Protein AF-A0A534R383-F1 (afdb_monomer_lite)

pLDDT: mean 95.99, std 5.5, range [62.91, 98.75]

Secondary structure (DSSP, 8-state):
--HHHHHHHHHHHHHHHHHHHHHHHHHS---TT--HHHHHHHHHHHHHTT------

Radius of gyration: 13.47 Å; chains: 1; bounding box: 33×16×33 Å

Sequence (56 aa):
MIAKDGAREELTRWREGLVALSHRIHANPEVAFEEEQSARWTAEALSEAGFAVESG

Foldseek 3Di:
DPPVVVVVVLCVVCVVVVVVLVVVCVVPDDDVVGSVPNQVSVQVSCVVVVDDDDDD

Structure (mmCIF, N/CA/C/O backbone):
data_AF-A0A534R383-F1
#
_entry.id   AF-A0A534R383-F1
#
loop_
_atom_site.group_PDB
_atom_site.id
_atom_site.type_symbol
_atom_site.label_atom_id
_atom_site.label_alt_id
_atom_site.label_comp_id
_atom_site.label_asym_id
_atom_site.label_entity_id
_atom_site.label_seq_id
_atom_site.pdbx_PDB_ins_code
_atom_site.Cartn_x
_atom_site.Cartn_y
_atom_site.Cartn_z
_atom_site.occupancy
_atom_site.B_iso_or_equiv
_atom_site.auth_seq_id
_atom_site.auth_comp_id
_atom_site.auth_asym_id
_atom_site.auth_atom_id
_atom_site.pdbx_PDB_model_num
ATOM 1 N N . MET A 1 1 ? 20.669 0.615 -18.027 1.00 62.91 1 MET A N 1
ATOM 2 C CA . MET A 1 1 ? 19.399 1.142 -17.492 1.00 62.91 1 MET A CA 1
ATOM 3 C C . MET A 1 1 ? 19.712 2.281 -16.542 1.00 62.91 1 MET A C 1
ATOM 5 O O . MET A 1 1 ? 20.487 2.070 -15.616 1.00 62.91 1 MET A O 1
ATOM 9 N N . ILE A 1 2 ? 19.191 3.485 -16.786 1.00 91.50 2 ILE A N 1
ATOM 10 C CA . ILE A 1 2 ? 19.277 4.578 -15.808 1.00 91.50 2 ILE A CA 1
ATOM 11 C C . ILE A 1 2 ? 18.299 4.228 -14.680 1.00 91.50 2 ILE A C 1
ATOM 13 O O . ILE A 1 2 ? 17.191 3.780 -14.957 1.00 91.50 2 ILE A O 1
ATOM 17 N N . ALA A 1 3 ? 18.682 4.411 -13.413 1.00 91.44 3 ALA A N 1
ATOM 18 C CA . ALA A 1 3 ? 17.873 3.976 -12.263 1.00 91.44 3 ALA A CA 1
ATOM 19 C C . ALA A 1 3 ? 16.411 4.475 -12.302 1.00 91.44 3 ALA A C 1
ATOM 21 O O . ALA A 1 3 ? 15.495 3.765 -11.895 1.00 91.44 3 ALA A O 1
ATOM 22 N N . LYS A 1 4 ? 16.181 5.676 -12.849 1.00 95.06 4 LYS A N 1
ATOM 23 C CA . LYS A 1 4 ? 14.838 6.248 -13.035 1.00 95.06 4 LYS A CA 1
ATOM 24 C C . LYS A 1 4 ? 13.968 5.466 -14.024 1.00 95.06 4 LYS A C 1
ATOM 26 O O . LYS A 1 4 ? 12.759 5.405 -13.821 1.00 95.06 4 LYS A O 1
ATOM 31 N N . ASP A 1 5 ? 14.562 4.886 -15.064 1.00 97.00 5 ASP A N 1
ATOM 32 C CA . ASP A 1 5 ? 13.824 4.123 -16.074 1.00 97.00 5 ASP A CA 1
ATOM 33 C C . ASP A 1 5 ? 13.361 2.787 -15.490 1.00 97.00 5 ASP A C 1
ATOM 35 O O . ASP A 1 5 ? 12.180 2.464 -15.577 1.00 97.00 5 ASP A O 1
ATOM 39 N N . GLY A 1 6 ? 14.243 2.085 -14.768 1.00 95.75 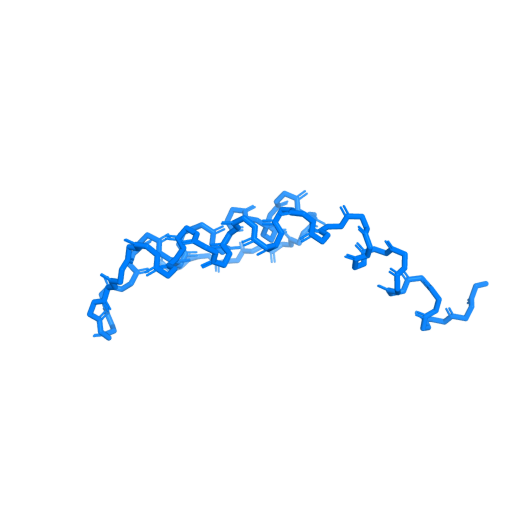6 GLY A N 1
ATOM 40 C CA . GLY A 1 6 ? 13.877 0.851 -14.063 1.00 95.75 6 GLY A CA 1
ATOM 41 C C . GLY A 1 6 ? 12.778 1.069 -13.017 1.00 95.75 6 GLY A C 1
ATOM 42 O O . GLY A 1 6 ? 11.816 0.310 -12.957 1.00 95.75 6 GLY A O 1
ATOM 43 N N . ALA A 1 7 ? 12.848 2.161 -12.248 1.00 94.44 7 ALA A N 1
ATOM 44 C CA . ALA A 1 7 ? 11.790 2.501 -11.294 1.00 94.44 7 ALA A CA 1
ATOM 45 C C . ALA A 1 7 ? 10.438 2.784 -11.981 1.00 94.44 7 ALA A C 1
ATOM 47 O O . ALA A 1 7 ? 9.382 2.417 -11.465 1.00 94.44 7 ALA A O 1
ATOM 48 N N . ARG A 1 8 ? 10.452 3.430 -13.156 1.00 96.69 8 ARG A N 1
ATOM 49 C CA . ARG A 1 8 ? 9.236 3.694 -13.939 1.00 96.69 8 ARG A CA 1
ATOM 50 C C . ARG A 1 8 ? 8.622 2.408 -14.485 1.00 96.69 8 ARG A C 1
ATOM 52 O O . ARG A 1 8 ? 7.395 2.299 -14.502 1.00 96.69 8 ARG A O 1
ATOM 59 N N . GLU A 1 9 ? 9.446 1.476 -14.950 1.00 96.69 9 GLU A N 1
ATOM 60 C CA . GLU A 1 9 ? 8.995 0.175 -15.448 1.00 96.69 9 GLU A CA 1
ATOM 61 C C . GLU A 1 9 ? 8.287 -0.618 -14.348 1.00 96.69 9 GLU A C 1
ATOM 63 O O . GLU A 1 9 ? 7.143 -1.031 -14.546 1.00 96.69 9 GLU A O 1
ATOM 68 N N . GLU A 1 10 ? 8.891 -0.727 -13.161 1.00 95.44 10 GLU A N 1
ATOM 69 C CA . GLU A 1 10 ? 8.260 -1.423 -12.033 1.00 95.44 10 GLU A CA 1
ATOM 70 C C . GLU A 1 10 ? 6.970 -0.726 -11.578 1.00 95.44 10 GLU A C 1
ATOM 72 O O . GLU A 1 10 ? 5.935 -1.376 -11.438 1.00 95.44 10 GLU A O 1
ATOM 77 N N . LEU A 1 11 ? 6.956 0.607 -11.457 1.00 95.06 11 LEU A N 1
ATOM 78 C CA . LEU A 1 11 ? 5.725 1.337 -11.124 1.00 95.06 11 LEU A CA 1
ATOM 79 C C . LEU A 1 11 ? 4.613 1.097 -12.156 1.00 95.06 11 LEU A C 1
ATOM 81 O O . LEU A 1 11 ? 3.437 1.013 -11.807 1.00 95.06 11 LEU A O 1
ATOM 85 N N . THR A 1 12 ? 4.972 1.012 -13.436 1.00 97.56 12 THR A N 1
ATOM 86 C CA . THR A 1 12 ? 4.003 0.763 -14.508 1.00 97.56 12 THR A CA 1
ATOM 87 C C . THR A 1 12 ? 3.442 -0.649 -14.419 1.00 97.56 12 THR A C 1
ATOM 89 O O . THR A 1 12 ? 2.231 -0.804 -14.557 1.00 97.56 12 THR A O 1
ATOM 92 N N . ARG A 1 13 ? 4.282 -1.648 -14.117 1.00 97.50 13 ARG A N 1
ATOM 93 C CA . ARG A 1 13 ? 3.853 -3.035 -13.889 1.00 97.50 13 ARG A CA 1
ATOM 94 C C . ARG A 1 13 ? 2.848 -3.143 -12.739 1.00 97.50 13 ARG A C 1
ATOM 96 O O . ARG A 1 13 ? 1.857 -3.848 -12.874 1.00 97.50 13 ARG A O 1
ATOM 103 N N . TRP A 1 14 ? 3.074 -2.427 -11.639 1.00 97.94 14 TRP A N 1
ATOM 104 C CA . TRP A 1 14 ? 2.237 -2.515 -10.434 1.00 97.94 14 TRP A CA 1
ATOM 105 C C . TRP A 1 14 ? 1.033 -1.563 -10.415 1.00 97.94 14 TRP A 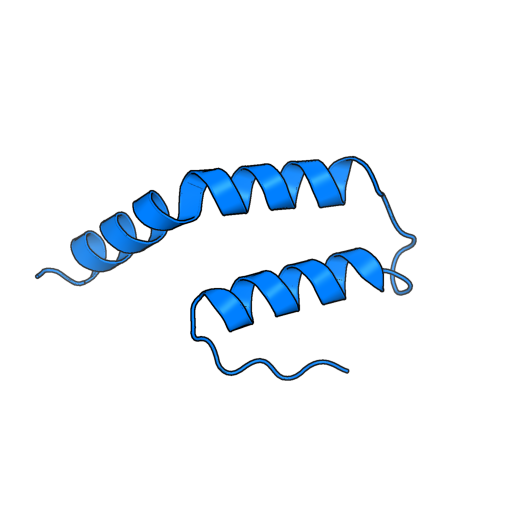C 1
ATOM 107 O O . TRP A 1 14 ? 0.194 -1.648 -9.519 1.00 97.94 14 TRP A O 1
ATOM 117 N N . ARG A 1 15 ? 0.916 -0.660 -11.396 1.00 98.00 15 ARG A N 1
ATOM 118 C CA . ARG A 1 15 ? -0.061 0.443 -11.409 1.00 98.00 15 ARG A CA 1
ATOM 119 C C . ARG A 1 15 ? -1.493 0.002 -11.121 1.00 98.00 15 ARG A C 1
ATOM 121 O O . ARG A 1 15 ? -2.146 0.606 -10.276 1.00 98.00 15 ARG A O 1
ATOM 128 N N . GLU A 1 16 ? -1.993 -0.992 -11.848 1.00 98.44 16 GLU A N 1
ATOM 129 C CA . GLU A 1 16 ? -3.390 -1.424 -11.725 1.00 98.44 16 GLU A CA 1
ATOM 130 C C . GLU A 1 16 ? -3.671 -2.008 -10.337 1.00 98.44 16 GLU A C 1
ATOM 132 O O . GLU A 1 16 ? -4.665 -1.643 -9.709 1.00 98.44 16 GLU A O 1
ATOM 137 N N . GLY A 1 17 ? -2.750 -2.825 -9.814 1.00 98.19 17 GLY A N 1
ATOM 138 C CA . GLY A 1 17 ? -2.836 -3.385 -8.465 1.00 98.19 17 GLY A CA 1
ATOM 139 C C . GLY A 1 17 ? -2.806 -2.311 -7.376 1.00 98.19 17 GLY A C 1
ATOM 140 O O . GLY A 1 17 ? -3.629 -2.335 -6.466 1.00 98.19 17 GLY A O 1
ATOM 141 N N . LEU A 1 18 ? -1.929 -1.310 -7.502 1.00 98.12 18 LEU A N 1
ATOM 142 C CA . LEU A 1 18 ? -1.847 -0.196 -6.550 1.00 98.12 18 LEU A CA 1
ATOM 143 C C . LEU A 1 18 ? -3.113 0.674 -6.555 1.00 98.12 18 LEU A C 1
ATOM 145 O O . LEU A 1 18 ? -3.576 1.102 -5.498 1.00 98.12 18 LEU A O 1
ATOM 149 N N . VAL A 1 19 ? -3.706 0.921 -7.729 1.00 98.62 19 VAL A N 1
ATOM 150 C CA . VAL A 1 19 ? -4.984 1.646 -7.835 1.00 98.62 19 VAL A CA 1
ATOM 151 C C . VAL A 1 19 ? -6.121 0.831 -7.214 1.00 98.62 19 VAL A C 1
ATOM 153 O O . VAL A 1 19 ? -6.929 1.384 -6.468 1.00 98.62 19 VAL A O 1
ATOM 156 N N . ALA A 1 20 ? -6.165 -0.480 -7.460 1.00 98.62 20 ALA A N 1
ATOM 157 C CA . ALA A 1 20 ? -7.155 -1.362 -6.849 1.00 98.62 20 ALA A CA 1
ATOM 158 C C . ALA A 1 20 ? -7.017 -1.413 -5.317 1.00 98.62 20 ALA A C 1
ATOM 160 O O . ALA A 1 20 ? -8.022 -1.302 -4.614 1.00 98.62 20 ALA A O 1
ATOM 161 N N . LEU A 1 21 ? -5.789 -1.506 -4.796 1.00 98.69 21 LEU A N 1
ATOM 162 C CA . LEU A 1 21 ? -5.503 -1.443 -3.361 1.00 98.69 21 LEU A CA 1
ATOM 163 C C . LEU A 1 21 ? -5.978 -0.116 -2.754 1.00 98.69 21 LEU A C 1
ATOM 165 O O . LEU A 1 21 ? -6.661 -0.122 -1.733 1.00 98.69 21 LEU A O 1
ATOM 169 N N . SER A 1 22 ? -5.681 1.009 -3.410 1.00 98.69 22 SER A N 1
ATOM 170 C CA . SER A 1 22 ? -6.135 2.336 -2.979 1.00 98.69 22 SER A CA 1
ATOM 171 C C . SER A 1 22 ? -7.660 2.412 -2.876 1.00 98.69 22 SER A C 1
ATOM 173 O O . SER A 1 22 ? -8.195 2.800 -1.838 1.00 98.69 22 SER A O 1
ATOM 175 N N . HIS A 1 23 ? -8.381 1.966 -3.911 1.00 98.75 23 HIS A N 1
ATOM 176 C CA . HIS A 1 23 ? -9.844 1.921 -3.877 1.00 98.75 23 HIS A CA 1
ATOM 177 C C . HIS A 1 23 ? -10.374 0.989 -2.782 1.00 98.75 23 HIS A C 1
ATOM 179 O O . HIS A 1 23 ? -11.372 1.317 -2.144 1.00 98.75 23 HIS A O 1
ATOM 185 N N . ARG A 1 24 ? -9.712 -0.148 -2.537 1.00 98.69 24 ARG A N 1
ATOM 186 C CA . ARG A 1 24 ? -10.092 -1.090 -1.479 1.00 98.69 24 ARG A CA 1
ATOM 187 C C . ARG A 1 24 ? -9.962 -0.460 -0.095 1.00 98.69 24 ARG A C 1
ATOM 189 O O . ARG A 1 24 ? -10.919 -0.531 0.668 1.00 98.69 24 ARG A O 1
ATOM 196 N N . ILE A 1 25 ? -8.833 0.179 0.207 1.00 98.62 25 ILE A N 1
ATOM 197 C CA . ILE A 1 25 ? -8.623 0.891 1.479 1.00 98.62 25 ILE A CA 1
ATOM 198 C C . ILE A 1 25 ? -9.645 2.025 1.616 1.00 98.62 25 ILE A C 1
ATOM 200 O O . ILE A 1 25 ? -10.318 2.139 2.633 1.00 98.62 25 ILE A O 1
ATOM 204 N N . HIS A 1 26 ? -9.845 2.820 0.562 1.00 98.44 26 HIS A N 1
ATOM 205 C CA . HIS A 1 26 ? -10.808 3.922 0.583 1.00 98.44 26 HIS A CA 1
ATOM 206 C C . HIS A 1 26 ? -12.254 3.460 0.825 1.00 98.44 26 HIS A C 1
ATOM 208 O O . HIS A 1 26 ? -13.013 4.131 1.519 1.00 98.44 26 HIS A O 1
ATOM 214 N N . ALA A 1 27 ? -12.643 2.312 0.265 1.00 98.62 27 ALA A N 1
ATOM 215 C CA . ALA A 1 27 ? -13.968 1.730 0.459 1.00 98.62 27 ALA A CA 1
ATOM 216 C C . ALA A 1 27 ? -14.168 1.101 1.850 1.00 98.62 27 ALA A C 1
ATOM 218 O O . ALA A 1 27 ? -15.306 0.819 2.220 1.00 98.62 27 ALA A O 1
ATOM 219 N N . ASN A 1 28 ? -13.091 0.876 2.608 1.00 98.38 28 ASN A N 1
ATOM 220 C CA . ASN A 1 28 ? -13.111 0.237 3.923 1.00 98.38 28 ASN A CA 1
ATOM 221 C C . ASN A 1 28 ? -12.341 1.105 4.935 1.00 98.38 28 ASN A C 1
ATOM 223 O O . ASN A 1 2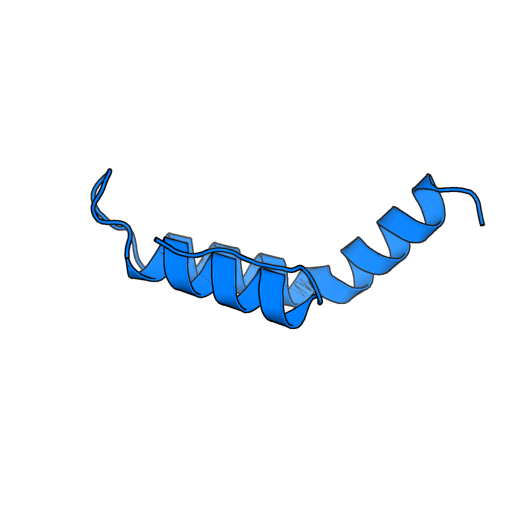8 ? -11.257 0.712 5.361 1.00 98.38 28 ASN A O 1
ATOM 227 N N . PRO A 1 29 ? -12.855 2.299 5.291 1.00 98.06 29 PRO A N 1
ATOM 228 C CA . PRO A 1 29 ? -12.173 3.173 6.235 1.00 98.06 29 PRO A CA 1
ATOM 229 C C . PRO A 1 29 ? -12.121 2.535 7.626 1.00 98.06 29 PRO A C 1
ATOM 231 O O . PRO A 1 29 ? -13.115 1.994 8.112 1.00 98.06 29 PRO A O 1
ATOM 234 N N . GLU A 1 30 ? -10.970 2.660 8.276 1.00 98.38 30 GLU A N 1
ATOM 235 C CA . GLU A 1 30 ? -10.722 2.171 9.632 1.00 98.38 30 GLU A CA 1
ATOM 236 C C . GLU A 1 30 ? -10.406 3.342 10.571 1.00 98.38 30 GLU A C 1
ATOM 238 O O . GLU A 1 30 ? -10.044 4.442 10.137 1.00 98.38 30 GLU A O 1
ATOM 243 N N . VAL A 1 31 ? -10.600 3.124 11.871 1.00 97.88 31 VAL A N 1
ATOM 244 C CA . VAL A 1 31 ? -10.285 4.124 12.896 1.00 97.88 31 VAL A CA 1
ATOM 245 C C . VAL A 1 31 ? -8.766 4.248 13.011 1.00 97.88 31 VAL A C 1
ATOM 247 O O . VAL A 1 31 ? -8.028 3.281 12.834 1.00 97.88 31 VAL A O 1
ATOM 250 N N . ALA A 1 32 ? -8.280 5.457 13.294 1.00 95.69 32 ALA A N 1
ATOM 251 C CA . ALA A 1 32 ? -6.857 5.666 13.527 1.00 95.69 32 ALA A CA 1
ATOM 252 C C . ALA A 1 32 ? -6.360 4.750 14.661 1.00 95.69 32 ALA A C 1
ATOM 254 O O . ALA A 1 32 ? -6.972 4.734 15.727 1.00 95.69 32 ALA A O 1
ATOM 255 N N . PHE A 1 33 ? -5.240 4.055 14.424 1.00 94.19 33 PHE A N 1
ATOM 256 C CA . PHE A 1 33 ? -4.647 3.030 15.300 1.00 94.19 33 PHE A CA 1
ATOM 257 C C . PHE A 1 33 ? -5.409 1.693 15.390 1.00 94.19 33 PHE A C 1
ATOM 259 O O . PHE A 1 33 ? -5.065 0.864 16.227 1.00 94.19 33 PHE A O 1
ATOM 266 N N . GLU A 1 34 ? -6.415 1.471 14.540 1.00 96.62 34 GLU A N 1
ATOM 267 C CA . GLU A 1 34 ? -7.178 0.214 14.440 1.00 96.62 34 GLU A CA 1
ATOM 268 C C . GLU A 1 34 ? -7.284 -0.256 12.970 1.00 96.62 34 GLU A C 1
ATOM 270 O O . GLU A 1 34 ? -8.272 -0.856 12.553 1.00 96.62 34 GL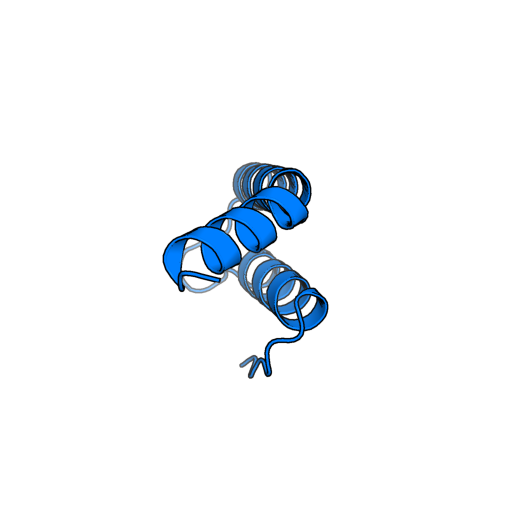U A O 1
ATOM 275 N N . GLU A 1 35 ? -6.285 0.064 12.146 1.00 97.06 35 GLU A N 1
ATOM 276 C CA . GLU A 1 35 ? -6.268 -0.144 10.684 1.00 97.06 35 GLU A CA 1
ATOM 277 C C . GLU A 1 35 ? -5.794 -1.544 10.243 1.00 97.06 35 GLU A C 1
ATOM 279 O O . GLU A 1 35 ? -5.060 -1.719 9.266 1.00 97.06 35 GLU A O 1
ATOM 284 N N . GLU A 1 36 ? -6.281 -2.567 10.941 1.00 96.50 36 GLU A N 1
ATOM 285 C CA . GLU A 1 36 ? -5.879 -3.969 10.783 1.00 96.50 36 GLU A CA 1
ATOM 286 C C . GLU A 1 36 ? -5.952 -4.464 9.329 1.00 96.50 36 GLU A C 1
ATOM 288 O O . GLU A 1 36 ? -5.065 -5.167 8.830 1.00 96.50 36 GLU A O 1
ATOM 293 N N . GLN A 1 37 ? -7.017 -4.114 8.602 1.00 97.81 37 GLN A N 1
ATOM 294 C CA . GLN A 1 37 ? -7.181 -4.560 7.222 1.00 97.81 37 GLN A CA 1
ATOM 295 C C . GLN A 1 37 ? -6.278 -3.790 6.267 1.00 97.81 37 GLN A C 1
ATOM 297 O O . GLN A 1 37 ? -5.643 -4.399 5.403 1.00 97.81 37 GLN A O 1
ATOM 302 N N . SER A 1 38 ? -6.213 -2.469 6.413 1.00 97.94 38 SER A N 1
ATOM 303 C CA . SER A 1 38 ? -5.408 -1.598 5.559 1.00 97.94 38 SER A CA 1
ATOM 304 C C . SER A 1 38 ? -3.916 -1.899 5.706 1.00 97.94 38 SER A C 1
ATOM 306 O O . SER A 1 38 ? -3.207 -1.995 4.696 1.00 97.94 38 SER A O 1
ATOM 308 N N . ALA A 1 39 ? -3.451 -2.123 6.939 1.00 97.50 39 ALA A N 1
ATOM 309 C CA . ALA A 1 39 ? -2.090 -2.552 7.241 1.00 97.50 39 ALA A CA 1
ATOM 310 C C . ALA A 1 39 ? -1.786 -3.904 6.586 1.00 97.50 39 ALA A C 1
ATOM 312 O O . ALA A 1 39 ? -0.813 -4.030 5.835 1.00 97.50 39 ALA A O 1
ATOM 313 N N . ARG A 1 40 ? -2.669 -4.894 6.772 1.00 97.81 40 ARG A N 1
ATOM 314 C CA . ARG A 1 40 ? -2.506 -6.228 6.187 1.00 97.81 40 ARG A CA 1
ATOM 315 C C . ARG A 1 40 ? -2.475 -6.211 4.659 1.00 97.81 40 ARG A C 1
ATOM 317 O O . ARG A 1 40 ? -1.576 -6.807 4.078 1.00 97.81 40 ARG A O 1
ATOM 324 N N . TRP A 1 41 ? -3.405 -5.527 3.988 1.00 98.31 41 TRP A N 1
ATOM 325 C CA . TRP A 1 41 ? -3.418 -5.472 2.516 1.00 98.31 41 TRP A CA 1
ATOM 326 C C . TRP A 1 41 ? -2.183 -4.771 1.951 1.00 98.31 41 TRP A C 1
ATOM 328 O O . TRP A 1 41 ? -1.688 -5.147 0.890 1.00 98.31 41 TRP A O 1
ATOM 338 N N . THR A 1 42 ? -1.670 -3.765 2.661 1.00 97.75 42 THR A N 1
ATOM 339 C CA . THR A 1 42 ? -0.424 -3.090 2.284 1.00 97.75 42 THR A CA 1
ATOM 340 C C . THR A 1 42 ? 0.772 -4.031 2.425 1.00 97.75 42 THR A C 1
ATOM 342 O O . THR A 1 42 ? 1.591 -4.11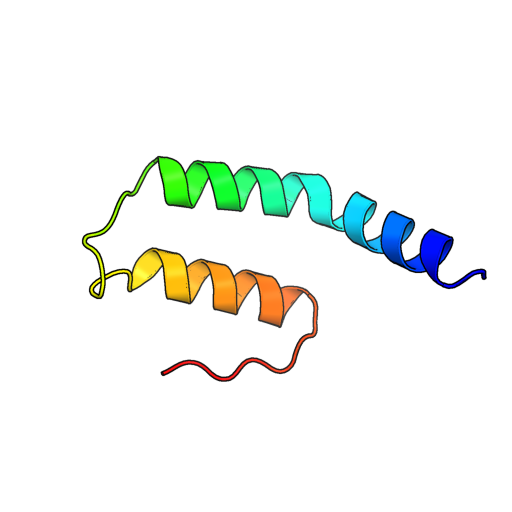5 1.510 1.00 97.75 42 THR A O 1
ATOM 345 N N . ALA A 1 43 ? 0.855 -4.772 3.534 1.00 98.12 43 ALA A N 1
ATOM 346 C CA . ALA A 1 43 ? 1.895 -5.770 3.759 1.00 98.12 43 ALA A CA 1
ATOM 347 C C . ALA A 1 43 ? 1.857 -6.881 2.696 1.00 98.12 43 ALA A C 1
ATOM 349 O O . ALA A 1 43 ? 2.888 -7.179 2.097 1.00 98.12 43 ALA A O 1
ATOM 350 N N . GLU A 1 44 ? 0.670 -7.421 2.398 1.00 97.31 44 GLU A N 1
ATOM 351 C CA . GLU A 1 44 ? 0.450 -8.416 1.340 1.00 97.31 44 GLU A CA 1
ATOM 352 C C . GLU A 1 44 ? 0.962 -7.903 -0.018 1.00 97.31 44 GLU A C 1
ATOM 354 O O . GLU A 1 44 ? 1.784 -8.564 -0.651 1.00 97.31 44 GLU A O 1
ATOM 359 N N . ALA A 1 45 ? 0.569 -6.691 -0.429 1.00 97.25 45 ALA A N 1
ATOM 360 C CA . ALA A 1 45 ? 0.995 -6.109 -1.705 1.00 97.25 45 ALA A CA 1
ATOM 361 C C . ALA A 1 45 ? 2.520 -5.901 -1.798 1.00 97.25 45 ALA A C 1
ATOM 363 O O . ALA A 1 45 ? 3.119 -6.108 -2.854 1.00 97.25 45 ALA A O 1
ATOM 364 N N . LEU A 1 46 ? 3.170 -5.508 -0.698 1.00 96.75 46 LEU A N 1
ATOM 365 C CA . LEU A 1 46 ? 4.627 -5.364 -0.640 1.00 96.75 46 LEU A CA 1
ATOM 366 C C . LEU A 1 46 ? 5.337 -6.725 -0.686 1.00 96.75 46 LEU A C 1
ATOM 368 O O . LEU A 1 46 ? 6.324 -6.878 -1.408 1.00 96.75 46 LEU A O 1
ATOM 372 N N . SER A 1 47 ? 4.834 -7.724 0.039 1.00 97.50 47 SER A N 1
ATOM 373 C CA . SER A 1 47 ? 5.374 -9.085 -0.005 1.00 97.50 47 SER A CA 1
ATOM 374 C C . SER A 1 47 ? 5.241 -9.708 -1.396 1.00 97.50 47 SER A C 1
ATOM 376 O O . SER A 1 47 ? 6.201 -10.298 -1.889 1.00 97.50 47 SER A O 1
ATOM 378 N N . GLU A 1 48 ? 4.103 -9.528 -2.072 1.00 96.62 48 GLU A N 1
ATOM 379 C CA . GLU A 1 48 ? 3.902 -9.969 -3.460 1.00 96.62 48 GLU A CA 1
ATOM 380 C C . GLU A 1 48 ? 4.871 -9.288 -4.437 1.00 96.62 48 GLU A C 1
ATOM 382 O O . GLU A 1 48 ? 5.335 -9.912 -5.393 1.00 96.62 48 GLU A O 1
ATOM 387 N N . ALA A 1 49 ? 5.238 -8.032 -4.172 1.00 95.88 49 ALA A N 1
ATOM 388 C CA . ALA A 1 49 ? 6.256 -7.309 -4.929 1.00 95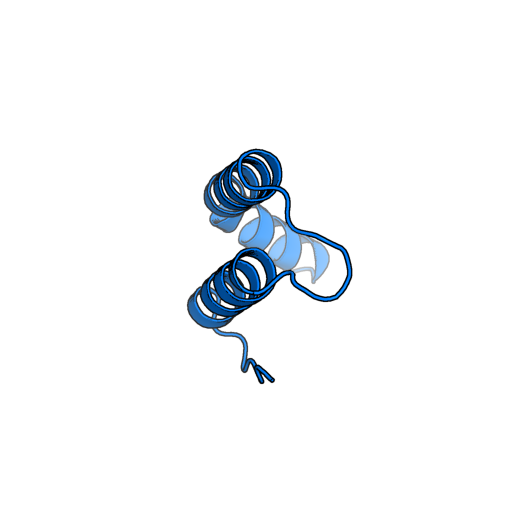.88 49 ALA A CA 1
ATOM 389 C C . ALA A 1 49 ? 7.703 -7.735 -4.611 1.00 95.88 49 ALA A C 1
ATOM 391 O O . ALA A 1 49 ? 8.643 -7.211 -5.212 1.00 95.88 49 ALA A O 1
ATOM 392 N N . GLY A 1 50 ? 7.896 -8.711 -3.717 1.00 96.62 50 GLY A N 1
ATOM 393 C CA . GLY A 1 50 ? 9.198 -9.288 -3.386 1.00 96.62 50 GLY A CA 1
ATOM 394 C C . GLY A 1 50 ? 9.960 -8.546 -2.288 1.00 96.62 50 GLY A C 1
ATOM 395 O O . GLY A 1 50 ? 11.145 -8.815 -2.087 1.00 96.62 50 GLY A O 1
ATOM 396 N N . PHE A 1 51 ? 9.314 -7.619 -1.574 1.00 97.12 51 PHE A N 1
ATOM 397 C CA . PHE A 1 51 ? 9.920 -6.975 -0.411 1.00 97.12 51 PHE A CA 1
ATOM 398 C C . PHE A 1 51 ? 9.904 -7.913 0.801 1.00 97.12 51 PHE A C 1
ATOM 400 O O . PHE A 1 51 ? 8.944 -8.647 1.037 1.00 97.12 51 PHE A O 1
ATOM 407 N N . ALA A 1 52 ? 10.963 -7.847 1.610 1.00 97.75 52 ALA A N 1
ATOM 408 C CA . ALA A 1 52 ? 10.949 -8.418 2.949 1.00 97.75 52 ALA A CA 1
ATOM 409 C C . ALA A 1 52 ? 10.118 -7.499 3.854 1.00 97.75 52 ALA A C 1
ATOM 411 O O . ALA A 1 52 ? 10.503 -6.352 4.085 1.00 97.75 52 ALA A O 1
ATOM 412 N N . VAL A 1 53 ? 8.968 -7.987 4.313 1.00 97.75 53 VAL A N 1
ATOM 413 C CA . VAL A 1 53 ? 8.018 -7.225 5.131 1.00 97.75 53 VAL A CA 1
ATOM 414 C C . VAL A 1 53 ? 8.013 -7.785 6.547 1.00 97.75 53 VAL A C 1
ATOM 416 O O . VAL A 1 53 ? 7.918 -8.996 6.735 1.00 97.75 53 VAL A O 1
ATOM 419 N N . GLU A 1 54 ? 8.083 -6.895 7.532 1.00 96.25 54 GLU A N 1
ATOM 420 C CA . GLU A 1 54 ? 7.800 -7.198 8.933 1.00 96.25 54 GLU A CA 1
ATOM 421 C C . GLU A 1 54 ? 6.440 -6.589 9.282 1.00 96.25 54 GLU A C 1
ATOM 423 O O . GLU A 1 54 ? 6.227 -5.389 9.098 1.00 96.25 54 GLU A O 1
ATOM 428 N N . SER A 1 55 ? 5.511 -7.420 9.748 1.00 87.56 55 SER A N 1
ATOM 429 C CA . SER A 1 55 ? 4.198 -7.001 10.244 1.00 87.56 55 SER A CA 1
ATOM 430 C C . SER A 1 55 ? 4.146 -7.146 11.766 1.00 87.56 55 SER A C 1
ATOM 432 O O . SER A 1 55 ? 4.728 -8.092 12.305 1.00 87.56 55 SER A O 1
ATOM 434 N N . GLY A 1 56 ? 3.481 -6.195 12.427 1.00 77.88 56 GLY A N 1
ATOM 435 C CA . GLY A 1 56 ? 3.266 -6.168 13.880 1.00 77.88 56 GLY A CA 1
ATOM 436 C C . GLY A 1 56 ? 2.115 -7.043 14.347 1.00 77.88 56 GLY A C 1
ATOM 437 O O . GLY A 1 56 ? 1.275 -7.407 13.495 1.00 77.88 56 GLY A O 1
#